Protein AF-A0A955ACX5-F1 (afdb_monomer_lite)

Structure (mmCIF, N/CA/C/O backbone):
data_AF-A0A955ACX5-F1
#
_entry.id   AF-A0A955ACX5-F1
#
loop_
_atom_site.group_PDB
_atom_site.id
_atom_site.type_symbol
_atom_site.label_atom_id
_atom_site.label_alt_id
_atom_site.label_comp_id
_atom_site.label_asym_id
_atom_site.label_entity_id
_atom_site.label_seq_id
_atom_site.pdbx_PDB_ins_code
_atom_site.Cartn_x
_atom_site.Cartn_y
_atom_site.Cartn_z
_atom_site.occupancy
_atom_site.B_iso_or_equiv
_atom_site.auth_seq_id
_atom_site.auth_comp_id
_atom_site.auth_asym_id
_atom_site.auth_atom_id
_atom_site.pdbx_PDB_model_num
ATOM 1 N N . MET A 1 1 ? 17.158 -1.958 -17.634 1.00 70.88 1 MET A N 1
ATOM 2 C CA . MET A 1 1 ? 16.860 -3.118 -16.761 1.00 70.88 1 MET A CA 1
ATOM 3 C C . MET A 1 1 ? 15.392 -3.555 -16.837 1.00 70.88 1 MET A C 1
ATOM 5 O O . MET A 1 1 ? 15.095 -4.447 -17.614 1.00 70.88 1 MET A O 1
ATOM 9 N N . VAL A 1 2 ? 14.441 -2.924 -16.129 1.00 79.94 2 VAL A N 1
ATOM 10 C CA . VAL A 1 2 ? 13.023 -3.372 -16.115 1.00 79.94 2 VAL A CA 1
ATOM 11 C C . VAL A 1 2 ? 12.326 -3.227 -17.477 1.00 79.94 2 VAL A C 1
ATOM 13 O O . VAL A 1 2 ? 11.587 -4.111 -17.906 1.00 79.94 2 VAL A 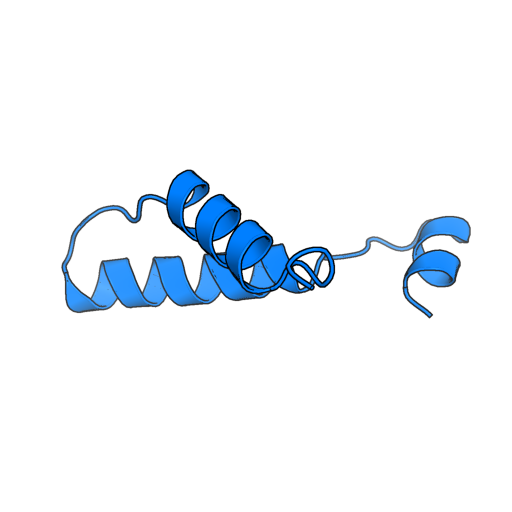O 1
ATOM 16 N N . LYS A 1 3 ? 12.585 -2.122 -18.189 1.00 79.88 3 LYS A N 1
ATOM 17 C CA . LYS A 1 3 ? 12.057 -1.903 -19.547 1.00 79.88 3 LYS A CA 1
ATOM 18 C C . LYS A 1 3 ? 12.570 -2.953 -20.536 1.00 79.88 3 LYS A C 1
ATOM 20 O O . LYS A 1 3 ? 11.816 -3.380 -21.401 1.00 79.88 3 LYS A O 1
ATOM 25 N N . ASP A 1 4 ? 13.818 -3.379 -20.382 1.00 84.56 4 ASP A N 1
ATOM 26 C CA . ASP A 1 4 ? 14.457 -4.345 -21.278 1.00 84.56 4 ASP A CA 1
ATOM 27 C C . ASP A 1 4 ? 13.979 -5.768 -20.980 1.00 84.56 4 ASP A C 1
ATOM 29 O O . ASP A 1 4 ? 13.639 -6.493 -21.906 1.00 84.56 4 ASP A O 1
ATOM 33 N N . ALA A 1 5 ? 13.798 -6.115 -19.700 1.00 84.00 5 ALA A N 1
ATOM 34 C CA . ALA A 1 5 ? 13.161 -7.364 -19.277 1.00 84.00 5 ALA A CA 1
ATOM 35 C C . ALA A 1 5 ? 11.745 -7.513 -19.864 1.00 84.00 5 ALA A C 1
ATOM 37 O O . ALA A 1 5 ? 11.388 -8.567 -20.384 1.00 84.00 5 ALA A O 1
ATOM 38 N N . LYS A 1 6 ? 10.955 -6.430 -19.871 1.00 82.56 6 LYS A N 1
ATOM 39 C CA . LYS A 1 6 ? 9.627 -6.428 -20.503 1.00 82.56 6 LYS A CA 1
ATOM 40 C C . LYS A 1 6 ? 9.698 -6.640 -22.022 1.00 82.56 6 LYS A C 1
ATOM 42 O O . LYS A 1 6 ? 8.825 -7.298 -22.577 1.00 82.56 6 LYS A O 1
ATOM 47 N N . LYS A 1 7 ? 10.724 -6.100 -22.694 1.00 86.19 7 LYS A N 1
ATOM 48 C CA . LYS A 1 7 ? 10.918 -6.251 -24.150 1.00 86.19 7 LYS A CA 1
ATOM 49 C C . LYS A 1 7 ? 11.266 -7.681 -24.561 1.00 86.19 7 LYS A C 1
ATOM 51 O O . LYS A 1 7 ? 10.892 -8.085 -25.652 1.00 86.19 7 LYS A O 1
ATOM 56 N N . VAL A 1 8 ? 11.944 -8.438 -23.700 1.00 90.56 8 VAL A N 1
ATOM 57 C CA . VAL A 1 8 ? 12.299 -9.846 -23.957 1.00 90.56 8 VAL A CA 1
ATOM 58 C C . VAL A 1 8 ? 11.268 -10.837 -23.399 1.00 90.56 8 VAL A C 1
ATOM 60 O O . VAL A 1 8 ? 11.535 -12.030 -23.319 1.00 90.56 8 VAL A O 1
ATOM 63 N N . GLY A 1 9 ? 10.082 -10.355 -23.009 1.00 84.88 9 GLY A N 1
ATOM 64 C CA . GLY A 1 9 ? 8.973 -11.198 -22.558 1.00 84.88 9 GLY A CA 1
ATOM 65 C C . GLY A 1 9 ? 9.080 -11.697 -21.115 1.00 84.88 9 GLY A C 1
ATOM 66 O O . GLY A 1 9 ? 8.282 -12.541 -20.711 1.00 84.88 9 GLY A O 1
ATOM 67 N N . CYS A 1 10 ? 10.018 -11.188 -20.309 1.00 88.88 10 CYS A N 1
ATOM 68 C CA . CYS A 1 10 ? 10.072 -11.550 -18.896 1.00 88.88 10 CYS A CA 1
ATOM 69 C C . CYS A 1 10 ? 8.839 -11.021 -18.154 1.00 88.88 10 CYS A C 1
ATOM 71 O O . CYS A 1 10 ? 8.402 -9.884 -18.356 1.00 88.88 10 CYS A O 1
ATOM 73 N N . PHE A 1 11 ? 8.322 -11.827 -17.227 1.00 81.38 11 PHE A N 1
ATOM 74 C CA . PHE A 1 11 ? 7.303 -11.376 -16.290 1.00 81.38 11 PHE A CA 1
ATOM 75 C C . PHE A 1 11 ? 7.908 -10.328 -15.350 1.00 81.38 11 PHE A C 1
ATOM 77 O O . PHE A 1 11 ? 8.836 -10.607 -14.592 1.00 81.38 1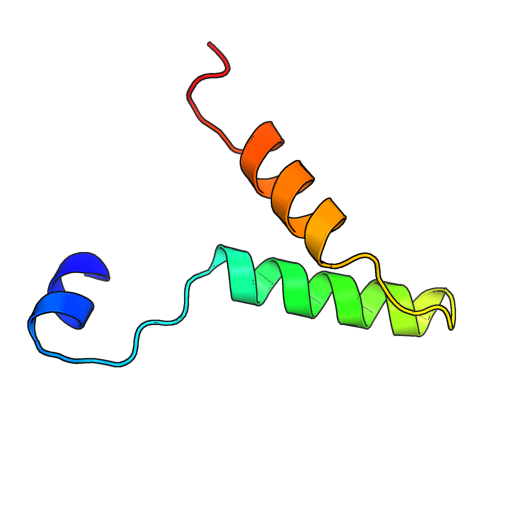1 PHE A O 1
ATOM 84 N N . VAL A 1 12 ? 7.395 -9.101 -15.420 1.00 83.69 12 VAL A N 1
ATOM 85 C CA . VAL A 1 12 ? 7.879 -7.979 -14.617 1.00 83.69 12 VAL A CA 1
ATOM 86 C C . VAL A 1 12 ? 6.864 -7.663 -13.533 1.00 83.69 12 VAL A C 1
ATOM 88 O O . VAL A 1 12 ? 5.725 -7.299 -13.825 1.00 83.69 12 VAL A O 1
ATOM 91 N N . ILE A 1 13 ? 7.311 -7.720 -12.281 1.00 78.56 13 ILE A N 1
ATOM 92 C CA . ILE A 1 13 ? 6.546 -7.235 -11.134 1.00 78.56 13 ILE A CA 1
ATOM 93 C C . ILE A 1 13 ? 6.925 -5.776 -10.887 1.00 78.56 13 ILE A C 1
ATOM 95 O O . ILE A 1 13 ? 8.097 -5.421 -10.774 1.00 78.56 13 ILE A O 1
ATOM 99 N N . ASN A 1 14 ? 5.917 -4.915 -10.810 1.00 83.12 14 ASN A N 1
ATOM 100 C CA . ASN A 1 14 ? 6.098 -3.515 -10.470 1.00 83.12 14 ASN A CA 1
ATOM 101 C C . ASN A 1 14 ? 6.392 -3.372 -8.967 1.00 83.12 14 ASN A C 1
ATOM 103 O O . ASN A 1 14 ? 5.603 -3.821 -8.134 1.00 83.12 14 ASN A O 1
ATOM 107 N N . GLY A 1 15 ? 7.500 -2.709 -8.624 1.00 86.50 15 GLY A N 1
ATOM 108 C CA . GLY A 1 15 ? 7.912 -2.496 -7.233 1.00 86.50 15 GLY A CA 1
ATOM 109 C C . GLY A 1 15 ? 6.861 -1.771 -6.386 1.00 86.50 15 GLY A C 1
ATOM 110 O O . GLY A 1 15 ? 6.691 -2.106 -5.217 1.00 86.50 15 GLY A O 1
ATOM 111 N N . LEU A 1 16 ? 6.084 -0.857 -6.983 1.00 89.88 16 LEU A N 1
ATOM 112 C CA . LEU A 1 16 ? 4.982 -0.184 -6.286 1.00 89.88 16 LEU A CA 1
ATOM 113 C C . LEU A 1 16 ? 3.886 -1.171 -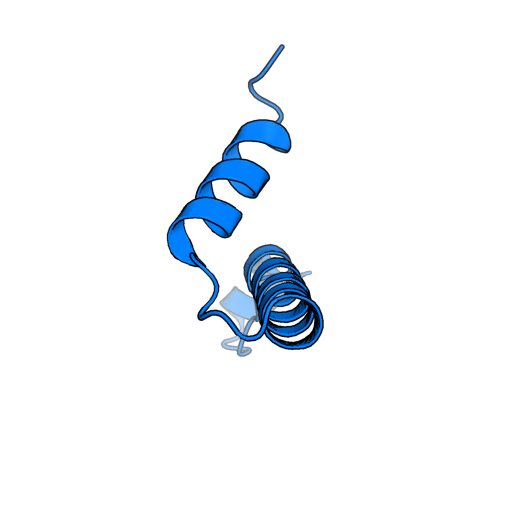5.867 1.00 89.88 16 LEU A C 1
ATOM 115 O O . LEU A 1 16 ? 3.383 -1.108 -4.748 1.00 89.88 16 LEU A O 1
ATOM 119 N N . ASP A 1 17 ? 3.520 -2.094 -6.756 1.00 88.75 17 ASP A N 1
ATOM 120 C CA . ASP A 1 17 ? 2.459 -3.060 -6.473 1.00 88.75 17 ASP A CA 1
ATOM 121 C C . ASP A 1 17 ? 2.918 -4.083 -5.418 1.00 88.75 17 ASP A C 1
ATOM 123 O O . ASP A 1 17 ? 2.120 -4.493 -4.575 1.00 88.75 17 ASP A O 1
ATOM 127 N N . MET A 1 18 ? 4.209 -4.444 -5.401 1.00 91.25 18 MET A N 1
ATOM 128 C CA . MET A 1 18 ? 4.805 -5.244 -4.323 1.00 91.25 18 MET A CA 1
ATOM 129 C C . MET A 1 18 ? 4.734 -4.512 -2.975 1.00 91.25 18 MET A C 1
ATOM 131 O O . MET A 1 18 ? 4.251 -5.080 -1.996 1.00 91.25 18 MET A O 1
ATOM 135 N N . PHE A 1 19 ? 5.166 -3.249 -2.937 1.00 94.00 19 PHE A N 1
ATOM 136 C CA . PHE A 1 19 ? 5.175 -2.426 -1.727 1.00 94.00 19 PHE A CA 1
ATOM 137 C C . PHE A 1 19 ? 3.773 -2.264 -1.126 1.00 94.00 19 PHE A C 1
ATOM 139 O O . PHE A 1 19 ? 3.565 -2.517 0.060 1.00 94.00 19 PHE A O 1
ATOM 146 N N . VAL A 1 20 ? 2.781 -1.927 -1.956 1.00 95.44 20 VAL A N 1
ATOM 147 C CA . VAL A 1 20 ? 1.390 -1.757 -1.508 1.00 95.44 20 VAL A CA 1
ATOM 148 C C . VAL A 1 20 ? 0.822 -3.061 -0.941 1.00 95.44 20 VAL A C 1
ATOM 150 O O . VAL A 1 20 ? 0.121 -3.027 0.067 1.00 95.44 20 VAL A O 1
ATOM 153 N N . ARG A 1 21 ? 1.130 -4.218 -1.541 1.00 94.06 21 ARG A N 1
ATOM 154 C CA . ARG A 1 21 ? 0.661 -5.522 -1.038 1.00 94.06 21 ARG A CA 1
ATOM 155 C C . ARG A 1 21 ? 1.260 -5.874 0.322 1.00 94.06 21 ARG A C 1
ATOM 157 O O . ARG A 1 21 ? 0.540 -6.389 1.173 1.00 94.06 21 ARG A O 1
ATOM 164 N N . GLN A 1 22 ? 2.542 -5.579 0.540 1.00 96.69 22 GLN A N 1
ATOM 165 C CA . GLN A 1 22 ? 3.170 -5.779 1.848 1.00 96.69 22 GLN A CA 1
ATOM 166 C C . GLN A 1 22 ? 2.518 -4.896 2.918 1.00 96.69 22 GLN A C 1
ATOM 168 O O . GLN A 1 22 ? 2.122 -5.402 3.967 1.00 96.69 22 GLN A O 1
ATOM 173 N N . ALA A 1 23 ? 2.319 -3.609 2.621 1.00 96.31 23 ALA A N 1
ATOM 174 C CA . ALA A 1 23 ? 1.660 -2.678 3.534 1.00 96.31 23 ALA A CA 1
ATOM 175 C C . ALA A 1 23 ? 0.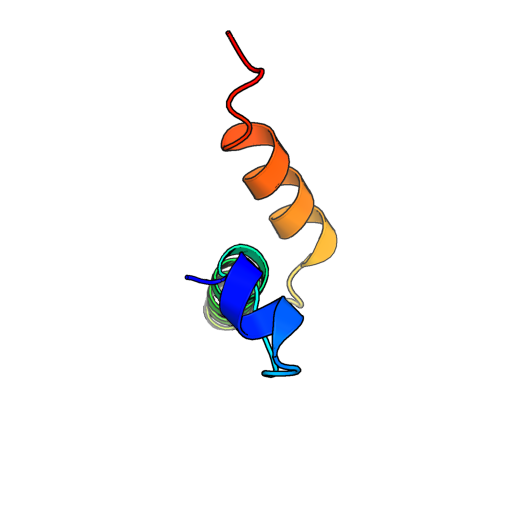199 -3.072 3.825 1.00 96.31 23 ALA A C 1
ATOM 177 O O . ALA A 1 23 ? -0.259 -2.987 4.962 1.00 96.31 23 ALA A O 1
ATOM 178 N N . ALA A 1 24 ? -0.531 -3.554 2.816 1.00 97.31 24 ALA A N 1
ATOM 179 C CA . ALA A 1 24 ? -1.895 -4.050 2.973 1.00 97.31 24 ALA A CA 1
ATOM 180 C C . ALA A 1 24 ? -1.960 -5.249 3.937 1.00 97.31 24 ALA A C 1
ATOM 182 O O . ALA A 1 24 ? -2.844 -5.317 4.790 1.00 97.31 24 ALA A O 1
ATOM 183 N N . TYR A 1 25 ? -0.996 -6.170 3.850 1.00 97.75 25 TYR A N 1
ATOM 184 C CA . TYR A 1 25 ? -0.920 -7.303 4.769 1.00 97.75 25 TYR A CA 1
ATOM 185 C C . TYR A 1 25 ? -0.614 -6.859 6.205 1.00 97.75 25 TYR A C 1
ATOM 187 O O . TYR A 1 25 ? -1.257 -7.327 7.141 1.00 97.75 25 TYR A O 1
ATOM 195 N N . GLN A 1 26 ? 0.300 -5.902 6.383 1.00 98.38 26 GLN A N 1
ATOM 196 C CA . GLN A 1 26 ? 0.586 -5.312 7.696 1.00 98.38 26 GLN A CA 1
ATOM 197 C C . GLN A 1 26 ? -0.651 -4.637 8.299 1.00 98.38 26 GLN A C 1
ATOM 199 O O . GLN A 1 26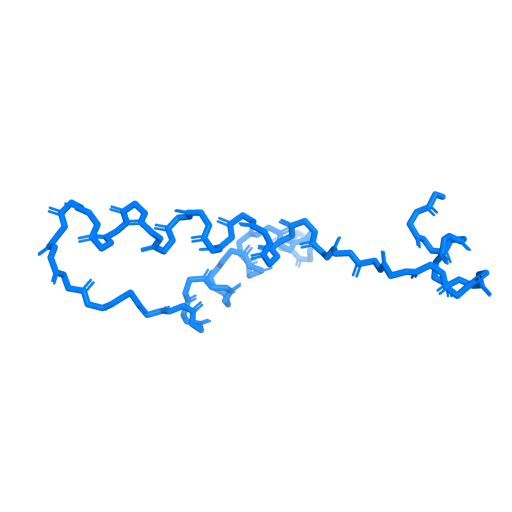 ? -0.970 -4.871 9.461 1.00 98.38 26 GLN A O 1
ATOM 204 N N . TYR A 1 27 ? -1.390 -3.860 7.501 1.00 98.25 27 TYR A N 1
ATOM 205 C CA . TYR A 1 27 ? -2.641 -3.235 7.931 1.00 98.25 27 TYR A CA 1
ATOM 206 C C . TYR A 1 27 ? -3.640 -4.277 8.440 1.00 98.25 27 TYR A C 1
ATOM 208 O O . TYR A 1 27 ? -4.190 -4.123 9.531 1.00 98.25 27 TYR A O 1
ATOM 216 N N . LYS A 1 28 ? -3.825 -5.370 7.693 1.00 98.00 28 LYS A N 1
ATOM 217 C CA . LYS A 1 28 ? -4.712 -6.467 8.089 1.00 98.00 28 LYS A CA 1
ATOM 218 C C . LYS A 1 28 ? -4.257 -7.145 9.381 1.00 98.00 28 LYS A C 1
ATOM 220 O O . LYS A 1 28 ? -5.087 -7.400 10.245 1.00 98.00 28 LYS A O 1
ATOM 225 N N . LEU A 1 29 ? -2.958 -7.399 9.544 1.00 98.31 29 LEU A N 1
ATOM 226 C CA . LEU A 1 29 ? -2.418 -8.002 10.768 1.00 98.31 29 LEU A CA 1
ATOM 227 C C . LEU A 1 29 ? -2.598 -7.108 12.000 1.00 98.31 29 LEU A C 1
ATOM 229 O O . LEU A 1 29 ? -2.865 -7.620 13.082 1.00 98.31 29 LEU A O 1
ATOM 233 N N . PHE A 1 30 ? -2.452 -5.791 11.852 1.00 98.19 30 PHE A N 1
ATOM 234 C CA . PHE A 1 30 ? -2.531 -4.861 12.982 1.00 98.19 30 PHE A CA 1
ATOM 235 C C . PHE A 1 30 ? -3.954 -4.448 13.343 1.00 98.19 30 PHE A C 1
ATOM 237 O O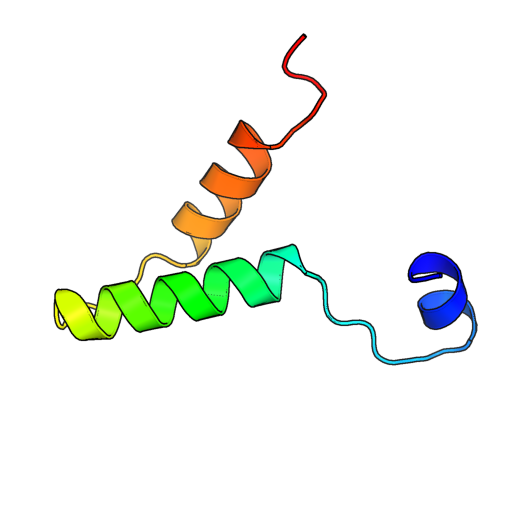 . PHE A 1 30 ? -4.232 -4.181 14.508 1.00 98.19 30 PHE A O 1
ATOM 244 N N . THR A 1 31 ? -4.851 -4.378 12.362 1.00 97.81 31 THR A N 1
ATOM 245 C CA . THR A 1 31 ? -6.219 -3.875 12.569 1.00 97.81 31 THR A CA 1
ATOM 246 C C . THR A 1 31 ? -7.274 -4.976 12.559 1.00 97.81 31 THR A C 1
ATOM 248 O O . THR A 1 31 ? -8.382 -4.757 13.037 1.00 97.81 31 THR A O 1
ATOM 251 N N . GLY A 1 32 ? -6.967 -6.142 11.984 1.00 98.00 32 GLY A N 1
ATOM 252 C CA . GLY A 1 32 ? -7.945 -7.191 11.692 1.00 98.00 32 GLY A CA 1
ATOM 253 C C . GLY A 1 32 ? -8.909 -6.855 10.545 1.00 98.00 32 GLY A C 1
ATOM 254 O O . GLY A 1 32 ? -9.758 -7.680 10.215 1.00 98.00 32 GLY A O 1
ATOM 255 N N . LEU A 1 33 ? -8.797 -5.673 9.927 1.00 97.62 33 LEU A N 1
ATOM 256 C CA . LEU A 1 33 ? -9.692 -5.197 8.872 1.00 97.62 33 LEU A CA 1
ATOM 257 C C . LEU A 1 33 ? -9.120 -5.462 7.475 1.00 97.62 33 LEU A C 1
ATOM 259 O O . LEU A 1 33 ? -7.905 -5.546 7.279 1.00 97.62 33 LEU A O 1
ATOM 263 N N . GLU A 1 34 ? -10.001 -5.547 6.477 1.00 97.69 34 GLU A N 1
ATOM 264 C CA . GLU A 1 34 ? -9.572 -5.630 5.081 1.00 97.69 34 GLU A CA 1
ATOM 265 C C . GLU A 1 34 ? -8.954 -4.297 4.616 1.00 97.69 34 GLU A C 1
ATOM 267 O O . GLU A 1 34 ? -9.560 -3.235 4.786 1.00 97.69 34 GLU A O 1
ATOM 272 N N . PRO A 1 35 ? -7.749 -4.321 4.022 1.00 97.31 35 PRO A N 1
ATOM 273 C CA . PRO A 1 35 ? -7.033 -3.111 3.649 1.00 97.31 35 PRO A CA 1
ATOM 274 C C . PRO A 1 35 ? -7.634 -2.452 2.394 1.00 97.31 35 PRO A C 1
ATOM 276 O O . PRO A 1 35 ? -7.901 -3.133 1.399 1.00 97.31 35 PRO A O 1
ATOM 279 N N . PRO A 1 36 ? -7.753 -1.111 2.352 1.00 97.00 36 PRO A N 1
ATOM 280 C CA . PRO A 1 36 ? -8.207 -0.382 1.169 1.00 97.00 36 PRO A CA 1
ATOM 281 C C . PRO A 1 36 ? -7.077 -0.247 0.127 1.00 97.00 36 PRO A C 1
ATOM 283 O O . PRO A 1 36 ? -6.540 0.835 -0.114 1.00 97.00 36 PRO A O 1
ATOM 286 N N . VAL A 1 37 ? -6.707 -1.357 -0.520 1.00 96.06 37 VAL A N 1
ATOM 287 C CA . VAL A 1 37 ? -5.529 -1.476 -1.410 1.00 96.06 37 VAL A CA 1
ATOM 288 C C . VAL A 1 37 ? -5.499 -0.423 -2.526 1.00 96.06 37 VAL A C 1
ATOM 290 O O . VAL A 1 37 ? -4.441 0.132 -2.831 1.00 96.06 37 VAL A O 1
ATOM 293 N N . ALA A 1 38 ? -6.649 -0.128 -3.139 1.00 95.50 38 ALA A N 1
ATOM 294 C CA . ALA A 1 38 ? -6.738 0.858 -4.216 1.00 95.50 38 ALA A CA 1
ATOM 295 C C . ALA A 1 38 ? -6.356 2.267 -3.738 1.00 95.50 38 ALA A C 1
ATOM 297 O O . ALA A 1 38 ? -5.587 2.953 -4.415 1.00 95.50 38 ALA A O 1
ATOM 298 N N . LEU A 1 39 ? -6.833 2.654 -2.550 1.00 96.38 39 LEU A N 1
ATOM 299 C CA . LEU A 1 39 ? -6.508 3.932 -1.923 1.00 96.38 39 LEU A CA 1
ATOM 300 C C . LEU A 1 39 ? -5.018 3.998 -1.589 1.00 96.38 39 LEU A C 1
ATOM 302 O O . LEU A 1 39 ? -4.342 4.922 -2.025 1.00 96.38 39 LEU A O 1
ATOM 306 N N . MET A 1 40 ? -4.481 2.971 -0.920 1.00 96.25 40 MET A N 1
ATOM 307 C CA . MET A 1 40 ? -3.053 2.900 -0.580 1.00 96.25 40 MET A CA 1
ATOM 308 C C . MET A 1 40 ? -2.170 3.080 -1.821 1.00 96.25 40 MET A C 1
ATOM 310 O O . MET A 1 40 ? -1.207 3.845 -1.810 1.00 96.25 40 MET A O 1
ATOM 314 N N . ARG A 1 41 ? -2.531 2.423 -2.929 1.00 94.94 41 ARG A N 1
ATOM 315 C CA . ARG A 1 41 ? -1.809 2.547 -4.196 1.00 94.94 41 ARG A CA 1
ATOM 316 C C . ARG A 1 41 ? -1.873 3.955 -4.778 1.00 94.94 41 ARG A C 1
ATOM 318 O O . ARG A 1 41 ? -0.856 4.455 -5.257 1.00 94.94 41 ARG A O 1
ATOM 325 N N . GLN A 1 42 ? -3.056 4.564 -4.797 1.00 94.69 42 GLN A N 1
ATOM 326 C CA . GLN A 1 42 ? -3.244 5.914 -5.326 1.00 94.69 42 GLN A CA 1
ATOM 327 C C . GLN A 1 42 ? -2.471 6.943 -4.502 1.00 94.69 42 GLN A C 1
ATOM 329 O O . GLN A 1 42 ? -1.752 7.747 -5.088 1.00 94.69 42 GLN A O 1
ATOM 334 N N . THR A 1 43 ? -2.541 6.859 -3.173 1.00 94.81 43 THR A N 1
ATOM 335 C CA . THR A 1 43 ? -1.818 7.747 -2.259 1.00 94.81 43 THR A CA 1
ATOM 336 C C . THR A 1 43 ? -0.311 7.653 -2.468 1.00 94.81 43 THR A C 1
ATOM 338 O O . THR A 1 43 ? 0.326 8.671 -2.715 1.00 94.81 43 THR A O 1
ATOM 341 N N . VAL A 1 44 ? 0.269 6.445 -2.474 1.00 93.19 44 VAL A N 1
ATOM 342 C CA . VAL A 1 44 ? 1.719 6.286 -2.693 1.00 93.19 44 VAL A CA 1
ATOM 343 C C . VAL A 1 44 ? 2.122 6.819 -4.064 1.00 93.19 44 VAL A C 1
ATOM 345 O O . VAL A 1 44 ? 3.113 7.533 -4.175 1.00 93.19 44 VAL A O 1
ATOM 348 N N . LYS A 1 45 ? 1.348 6.524 -5.116 1.00 91.19 45 LYS A N 1
ATOM 349 C CA . LYS A 1 45 ? 1.634 7.027 -6.465 1.00 91.19 45 LYS A CA 1
ATOM 350 C C . LYS A 1 45 ? 1.573 8.557 -6.536 1.00 91.19 45 LYS A C 1
ATOM 352 O O . LYS A 1 45 ? 2.367 9.148 -7.259 1.00 91.19 45 LYS A O 1
ATOM 357 N N . TYR A 1 46 ? 0.628 9.176 -5.834 1.00 90.94 46 TYR A N 1
ATOM 358 C CA . TYR A 1 46 ? 0.470 10.626 -5.796 1.00 90.94 46 TYR A CA 1
ATOM 359 C C . TYR A 1 46 ? 1.620 11.298 -5.034 1.00 90.94 46 TYR A C 1
ATOM 361 O O . TYR A 1 46 ? 2.274 12.180 -5.582 1.00 90.94 46 TYR A O 1
ATOM 369 N N . GLU A 1 47 ? 1.931 10.828 -3.825 1.00 90.62 47 GLU A N 1
ATOM 370 C CA . GLU A 1 47 ? 2.964 11.425 -2.965 1.00 90.62 47 GLU A CA 1
ATOM 371 C C . GLU A 1 47 ? 4.391 11.214 -3.494 1.00 90.62 47 GLU A C 1
ATOM 373 O O . GLU A 1 47 ? 5.254 12.065 -3.305 1.00 90.62 47 GLU A O 1
ATOM 378 N N . THR A 1 48 ? 4.651 10.102 -4.189 1.00 87.19 48 THR A N 1
ATOM 379 C CA . THR A 1 48 ? 5.964 9.814 -4.802 1.00 87.19 48 THR A CA 1
ATOM 380 C C . THR A 1 48 ? 6.100 10.350 -6.229 1.00 87.19 48 THR A C 1
ATOM 382 O O . THR A 1 48 ? 7.138 10.155 -6.864 1.00 87.19 48 THR A O 1
ATOM 385 N N . SER A 1 49 ? 5.065 11.014 -6.758 1.00 84.06 49 SER A N 1
ATOM 386 C CA . SER A 1 49 ? 5.102 11.585 -8.102 1.00 84.06 49 SER A CA 1
ATOM 387 C C . SER A 1 49 ? 6.102 12.748 -8.155 1.00 84.06 49 SER A C 1
ATOM 389 O O . SER A 1 49 ? 5.930 13.728 -7.430 1.00 84.06 49 SER A O 1
ATOM 391 N N . PRO A 1 50 ? 7.110 12.713 -9.047 1.00 72.75 50 PRO A N 1
ATOM 392 C CA . PRO A 1 50 ? 8.103 13.782 -9.159 1.00 72.75 50 PRO A CA 1
ATOM 393 C C . PRO A 1 50 ? 7.539 15.086 -9.748 1.00 72.75 50 PRO A C 1
ATOM 395 O O . PRO A 1 50 ? 8.236 16.088 -9.772 1.00 72.75 50 PRO A O 1
ATOM 398 N N . VAL A 1 51 ? 6.280 15.090 -10.203 1.00 70.94 51 VAL A N 1
ATOM 399 C CA . VAL A 1 51 ? 5.582 16.241 -10.816 1.00 70.94 51 VAL A CA 1
ATOM 400 C C . VAL A 1 51 ? 5.060 17.232 -9.758 1.00 70.94 51 VAL A C 1
ATOM 402 O O . VAL A 1 51 ? 4.276 18.123 -10.059 1.00 70.94 51 VAL A O 1
ATOM 405 N N . ARG A 1 52 ? 5.440 17.065 -8.486 1.00 57.03 52 ARG A N 1
ATOM 406 C CA . ARG A 1 52 ? 4.995 17.928 -7.382 1.00 57.03 52 ARG A CA 1
ATOM 407 C C . ARG A 1 52 ? 5.843 19.201 -7.205 1.00 57.03 52 ARG A C 1
ATOM 409 O O . ARG A 1 52 ? 5.587 19.942 -6.260 1.00 57.03 52 ARG A O 1
ATOM 416 N N . PHE A 1 53 ? 6.803 19.448 -8.101 1.00 50.72 53 PHE A N 1
ATOM 417 C CA . PHE A 1 53 ? 7.626 20.659 -8.175 1.00 50.72 53 PHE A CA 1
ATOM 418 C C . PHE A 1 53 ? 7.603 21.235 -9.589 1.00 50.72 53 PHE A C 1
ATOM 420 O O . PHE A 1 53 ? 7.707 20.428 -10.542 1.00 50.72 53 PHE A O 1
#

Foldseek 3Di:
DQVVCVVVPHDHDDPLLVVLVVVQVVCCVVPVDRRPSVVSSVVVCVVPPPVPD

Secondary structure (DSSP, 8-state):
-HHHHHHTT-----HHHHHHHHHHHHHHHHHSSPP-HHHHHHHHHHHT-GGG-

pLDDT: mean 89.07, std 10.19, range [50.72, 98.38]

Sequence (53 aa):
MVKDAKKVGCFVINGLDMFVRQAAYQYKLFTGLEPPVALMRQTVKYETSPVRF

Radius of gyration: 14.26 Å; chains: 1; bounding box: 27×32×37 Å